Protein AF-A0A7W1QUF4-F1 (afdb_monomer_lite)

Foldseek 3Di:
DVVQLVLLLVLCVVPPVPDDDSVCSVPPQLQSQLVCQLVVPLQVCVVVVVQVRSQVSQVVSCVVRLARARSQEAAEGSEAEACARLHHHDNQEAEYAQEYHYYLEYQEAPDPDPDQGGDYEYHNHYDDHNHYDTTHYYD

Radius of gyration: 14.1 Å; chains: 1; bounding box: 38×26×37 Å

Sequence (139 aa):
MFNRLSEDIAVVFDRDPAARSRWEVLTCYPGLHALVWHRAVAHPLWRSGFRWLARWLAHWGRLFTGIEIHPGATIGRRVFIDHGMGVVIGETAEIGDDCTLYHGVTLGGTSWNSGKRHPTLARSVVIGAGAKILGPILV

Secondary structure (DSSP, 8-state):
-HHHHHHHHHHHHHH-TT---HHHHHHH-HHHHHHHHIIIIIHHHHHTT-HHHHHHHHHHHHHHHS-EE-TT-EE-SS-EEES-TT-EE-TT-EE-TT-EEETT-EEE---SSSSS-S-EEPTT-EE-TT-EEESS-B-

pLDDT: mean 96.13, std 5.51, range [58.28, 98.88]

Structure (mmCIF, N/CA/C/O backbone):
data_AF-A0A7W1QUF4-F1
#
_entry.id   AF-A0A7W1QUF4-F1
#
loop_
_atom_site.group_PDB
_atom_site.id
_atom_site.type_symbol
_atom_site.label_atom_id
_atom_site.label_alt_id
_atom_site.label_comp_id
_atom_site.label_asym_id
_atom_site.label_entity_id
_atom_site.label_seq_id
_atom_site.pdbx_PDB_ins_code
_atom_site.Cartn_x
_atom_site.Cartn_y
_atom_site.Cartn_z
_atom_site.occupancy
_atom_site.B_iso_or_equiv
_atom_site.auth_seq_id
_atom_site.auth_comp_id
_atom_site.auth_asym_id
_atom_site.auth_atom_id
_atom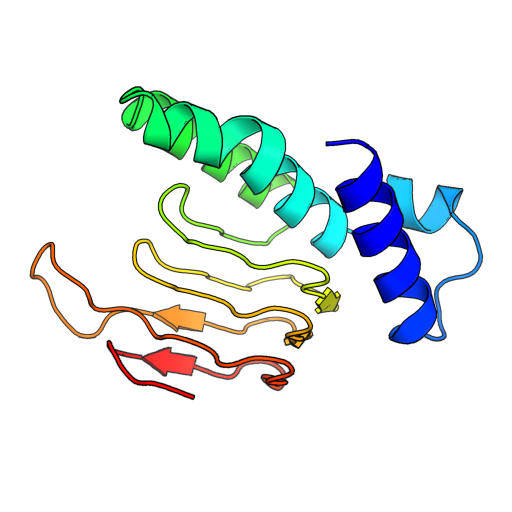_site.pdbx_PDB_model_num
ATOM 1 N N . MET A 1 1 ? 8.646 -11.291 9.242 1.00 58.28 1 MET A N 1
ATOM 2 C CA . MET A 1 1 ? 8.930 -10.061 8.466 1.00 58.28 1 MET A CA 1
ATOM 3 C C . MET A 1 1 ? 9.782 -10.359 7.230 1.00 58.28 1 MET A C 1
ATOM 5 O O . MET A 1 1 ? 9.330 -10.048 6.138 1.00 58.28 1 MET A O 1
ATOM 9 N N . PHE A 1 2 ? 10.925 -11.048 7.365 1.00 62.53 2 PHE A N 1
ATOM 10 C CA . PHE A 1 2 ? 11.821 -11.394 6.243 1.00 62.53 2 PHE A CA 1
ATOM 11 C C . PHE A 1 2 ? 11.175 -12.195 5.096 1.00 62.53 2 PHE A C 1
ATOM 13 O O . PHE A 1 2 ? 11.414 -11.879 3.930 1.00 62.53 2 PHE A O 1
ATOM 20 N N . ASN A 1 3 ? 10.288 -13.152 5.401 1.00 76.38 3 ASN A N 1
ATOM 21 C CA . ASN A 1 3 ? 9.571 -13.903 4.357 1.00 76.38 3 ASN A CA 1
ATOM 22 C C . ASN A 1 3 ? 8.667 -12.999 3.502 1.00 76.38 3 ASN A C 1
ATOM 24 O O . ASN A 1 3 ? 8.588 -13.186 2.297 1.00 76.38 3 ASN A O 1
ATOM 28 N N . ARG A 1 4 ? 8.045 -11.971 4.100 1.00 83.44 4 ARG A N 1
ATOM 29 C CA . ARG A 1 4 ? 7.169 -11.044 3.365 1.00 83.44 4 ARG A CA 1
ATOM 30 C C . ARG A 1 4 ? 7.950 -10.102 2.456 1.00 83.44 4 ARG A C 1
ATOM 32 O O . ARG A 1 4 ? 7.547 -9.921 1.322 1.00 83.44 4 ARG A O 1
ATOM 39 N N . LEU A 1 5 ? 9.081 -9.559 2.914 1.00 89.00 5 LEU A N 1
ATOM 40 C CA . LEU A 1 5 ? 9.916 -8.704 2.061 1.00 89.00 5 LEU A CA 1
ATOM 41 C C . LEU A 1 5 ? 10.428 -9.470 0.833 1.00 89.00 5 LEU A C 1
ATOM 43 O O . LEU A 1 5 ? 10.471 -8.931 -0.266 1.00 89.00 5 LEU A O 1
ATOM 47 N N . SER A 1 6 ? 10.793 -10.740 1.015 1.00 90.75 6 SER A N 1
ATOM 48 C CA . SER A 1 6 ? 11.227 -11.590 -0.097 1.00 90.75 6 SER A CA 1
ATOM 49 C C . SER A 1 6 ? 10.105 -11.827 -1.111 1.00 90.75 6 SER A C 1
ATOM 51 O O . SER A 1 6 ? 10.368 -11.765 -2.308 1.00 90.75 6 SER A O 1
ATOM 53 N N . GLU A 1 7 ? 8.872 -12.039 -0.639 1.00 93.31 7 GLU A N 1
ATOM 54 C CA . GLU A 1 7 ? 7.676 -12.135 -1.487 1.00 93.31 7 GLU A CA 1
ATOM 55 C C . GLU A 1 7 ? 7.372 -10.825 -2.216 1.00 93.31 7 GLU A C 1
ATOM 57 O O . GLU A 1 7 ? 7.096 -10.855 -3.411 1.00 93.31 7 GLU A O 1
ATOM 62 N N . ASP A 1 8 ? 7.450 -9.683 -1.528 1.00 92.69 8 ASP A N 1
ATOM 63 C CA . ASP A 1 8 ? 7.184 -8.379 -2.140 1.00 92.69 8 ASP A CA 1
ATOM 64 C C . ASP A 1 8 ? 8.214 -8.069 -3.240 1.00 92.69 8 ASP A C 1
ATOM 66 O O . ASP A 1 8 ? 7.838 -7.599 -4.306 1.00 92.69 8 ASP A O 1
ATOM 70 N N . ILE A 1 9 ? 9.497 -8.395 -3.027 1.00 93.81 9 ILE A N 1
ATOM 71 C CA . ILE A 1 9 ? 10.540 -8.263 -4.059 1.00 93.81 9 ILE A CA 1
ATOM 72 C C . ILE A 1 9 ? 10.280 -9.218 -5.228 1.00 93.81 9 ILE A C 1
ATOM 74 O O . ILE A 1 9 ? 10.427 -8.815 -6.376 1.00 93.81 9 ILE A O 1
ATOM 78 N N . ALA A 1 10 ? 9.914 -10.475 -4.957 1.00 94.19 10 ALA A N 1
ATOM 79 C CA . ALA A 1 10 ? 9.642 -11.458 -6.007 1.00 94.19 10 ALA A CA 1
ATOM 80 C C . ALA A 1 10 ? 8.491 -11.009 -6.920 1.00 94.19 10 ALA A C 1
ATOM 82 O O . ALA A 1 10 ? 8.603 -11.098 -8.136 1.00 94.19 10 ALA A O 1
ATOM 83 N N . VAL A 1 11 ? 7.438 -10.430 -6.341 1.00 95.25 11 VAL A N 1
ATOM 84 C CA . VAL A 1 11 ? 6.292 -9.904 -7.096 1.00 95.25 11 VAL A CA 1
ATOM 85 C C . VAL A 1 11 ? 6.677 -8.794 -8.061 1.00 95.25 11 VAL A C 1
ATOM 87 O O . VAL A 1 11 ? 6.069 -8.694 -9.122 1.00 95.25 11 VAL A O 1
ATOM 90 N N . VAL A 1 12 ? 7.674 -7.975 -7.719 1.00 94.38 12 VAL A N 1
ATOM 91 C CA . VAL A 1 12 ? 8.175 -6.956 -8.647 1.00 94.38 12 VAL A CA 1
ATOM 92 C C . VAL A 1 12 ? 8.728 -7.621 -9.906 1.00 94.38 12 VAL A C 1
ATOM 94 O O . VAL A 1 12 ? 8.349 -7.227 -10.997 1.00 94.38 12 VAL A O 1
ATOM 97 N N . PHE A 1 13 ? 9.532 -8.680 -9.781 1.00 93.81 13 PHE A N 1
ATOM 98 C CA . PHE A 1 13 ? 10.028 -9.421 -10.949 1.00 93.81 13 PHE A CA 1
ATOM 99 C C . PHE A 1 13 ? 8.923 -10.150 -11.717 1.00 93.81 13 PHE A C 1
ATOM 101 O O . PHE A 1 13 ? 9.011 -10.268 -12.935 1.00 93.81 13 PHE A O 1
ATOM 108 N N . ASP A 1 14 ? 7.886 -10.626 -11.023 1.00 93.12 14 ASP A N 1
ATOM 109 C CA . ASP A 1 14 ? 6.748 -11.291 -11.666 1.00 93.12 14 ASP A CA 1
ATOM 110 C C . ASP A 1 14 ? 5.915 -10.321 -12.527 1.00 93.12 14 ASP A C 1
ATOM 112 O O . ASP A 1 14 ? 5.248 -10.753 -13.469 1.00 93.12 14 ASP A O 1
ATOM 116 N N . ARG A 1 15 ? 5.874 -9.028 -12.167 1.00 92.56 15 ARG A N 1
ATOM 117 C CA . ARG A 1 15 ? 4.896 -8.061 -12.704 1.00 92.56 15 ARG A CA 1
ATOM 118 C C . ARG A 1 15 ? 5.501 -6.878 -13.440 1.00 92.56 15 ARG A C 1
ATOM 120 O O . ARG A 1 15 ? 4.789 -6.257 -14.224 1.00 92.56 15 ARG A O 1
ATOM 127 N N . ASP A 1 16 ? 6.770 -6.574 -13.203 1.00 93.56 16 ASP A N 1
ATOM 128 C CA . ASP A 1 16 ? 7.484 -5.496 -13.868 1.00 93.56 16 ASP A CA 1
ATOM 129 C C . ASP A 1 16 ? 8.645 -6.054 -14.707 1.00 93.56 16 ASP A C 1
ATOM 131 O O . ASP A 1 16 ? 9.691 -6.422 -14.161 1.00 93.56 16 ASP A O 1
ATOM 135 N N . PRO A 1 17 ? 8.505 -6.088 -16.046 1.00 91.50 17 PRO A N 1
ATOM 136 C CA . PRO A 1 17 ? 9.569 -6.547 -16.933 1.00 91.50 17 PRO A CA 1
ATOM 137 C C . PRO A 1 17 ? 10.803 -5.627 -16.930 1.00 91.50 17 PRO A C 1
ATOM 139 O O . PRO A 1 17 ? 11.847 -6.023 -17.448 1.00 91.50 17 PRO A O 1
ATOM 142 N N . ALA A 1 18 ? 10.714 -4.412 -16.372 1.00 92.06 18 ALA A N 1
ATOM 143 C CA . ALA A 1 18 ? 11.842 -3.491 -16.260 1.00 92.06 18 ALA A CA 1
ATOM 144 C C . ALA A 1 18 ? 12.763 -3.794 -15.063 1.00 92.06 18 ALA A C 1
ATOM 146 O O . ALA A 1 18 ? 13.871 -3.258 -15.002 1.00 92.06 18 ALA A O 1
ATOM 147 N N . ALA A 1 19 ? 12.350 -4.657 -14.129 1.00 92.81 19 ALA A N 1
ATOM 148 C CA . ALA A 1 19 ? 13.144 -5.002 -12.955 1.00 92.81 19 ALA A CA 1
ATOM 149 C C . ALA A 1 19 ? 14.348 -5.885 -13.327 1.00 92.81 19 ALA A C 1
ATOM 151 O O . ALA A 1 19 ? 14.187 -7.037 -13.731 1.00 92.81 19 ALA A O 1
ATOM 152 N N . ARG A 1 20 ? 15.582 -5.385 -13.147 1.00 92.75 20 ARG A N 1
ATOM 153 C CA . ARG A 1 20 ? 16.797 -6.122 -13.566 1.00 92.75 20 ARG A CA 1
ATOM 154 C C . ARG A 1 20 ? 17.517 -6.819 -12.424 1.00 92.75 20 ARG A C 1
ATOM 156 O O . ARG A 1 20 ? 18.179 -7.832 -12.636 1.00 92.75 20 ARG A O 1
ATOM 163 N N . SER A 1 21 ? 17.449 -6.276 -11.208 1.00 95.31 21 SER A N 1
ATOM 164 C CA . SER A 1 21 ? 18.182 -6.830 -10.063 1.00 95.31 21 SER A CA 1
ATOM 165 C C . SER A 1 21 ? 17.503 -6.554 -8.728 1.00 95.31 21 SER A C 1
ATOM 167 O O . SER A 1 21 ? 16.783 -5.573 -8.560 1.00 95.31 21 SER A O 1
ATOM 169 N N . ARG A 1 22 ? 17.739 -7.422 -7.734 1.00 94.38 22 ARG A N 1
ATOM 170 C CA . ARG A 1 22 ? 17.157 -7.253 -6.389 1.00 94.38 22 ARG A CA 1
ATOM 171 C C . ARG A 1 22 ? 17.632 -5.963 -5.726 1.00 94.38 22 ARG A C 1
ATOM 173 O O . ARG A 1 22 ? 16.884 -5.385 -4.948 1.00 94.38 22 ARG A O 1
ATOM 180 N N . TRP A 1 23 ? 18.862 -5.538 -6.022 1.00 94.75 23 TRP A N 1
ATOM 181 C CA . TRP A 1 23 ? 19.417 -4.280 -5.528 1.00 94.75 23 TRP A CA 1
ATOM 182 C C . TRP A 1 23 ? 18.628 -3.090 -6.067 1.00 94.75 23 TRP A C 1
ATOM 184 O O . TRP A 1 23 ? 18.136 -2.297 -5.277 1.00 94.75 23 TRP A O 1
ATOM 194 N N . GLU A 1 24 ? 18.410 -3.042 -7.383 1.00 94.38 24 GLU A N 1
ATOM 195 C CA . GLU A 1 24 ? 17.568 -2.025 -8.018 1.00 94.38 24 GLU A CA 1
ATOM 196 C C . GLU A 1 24 ? 16.157 -2.009 -7.422 1.00 94.38 24 GLU A C 1
ATOM 198 O O . GLU A 1 24 ? 15.667 -0.951 -7.038 1.00 94.38 24 GLU A O 1
ATOM 203 N N . VAL A 1 25 ? 15.535 -3.179 -7.245 1.00 94.56 25 VAL A N 1
ATOM 204 C CA . VAL A 1 25 ? 14.218 -3.279 -6.601 1.00 94.56 25 VAL A CA 1
ATOM 205 C C . VAL A 1 25 ? 14.238 -2.714 -5.177 1.00 94.56 25 VAL A C 1
ATOM 207 O O . VAL A 1 25 ? 13.375 -1.930 -4.790 1.00 94.56 25 VAL A O 1
ATOM 210 N N . LEU A 1 26 ? 15.257 -3.053 -4.391 1.00 94.50 26 LEU A N 1
ATOM 211 C CA . LEU A 1 26 ? 15.396 -2.580 -3.016 1.00 94.50 26 LEU A CA 1
ATOM 212 C C . LEU A 1 26 ? 15.690 -1.085 -2.902 1.00 94.50 26 LEU A C 1
ATOM 214 O O . LEU A 1 26 ? 15.312 -0.495 -1.894 1.00 94.50 26 LEU A O 1
ATOM 218 N N . THR A 1 27 ? 16.351 -0.465 -3.878 1.00 94.50 27 THR A N 1
ATOM 219 C CA . THR A 1 27 ? 16.778 0.940 -3.780 1.00 94.50 27 THR A CA 1
ATOM 220 C C . THR A 1 27 ? 15.932 1.903 -4.598 1.00 94.50 27 THR A C 1
ATOM 222 O O . THR A 1 27 ? 15.931 3.094 -4.299 1.00 94.50 27 THR A O 1
ATOM 225 N N . CYS A 1 28 ? 15.213 1.421 -5.613 1.00 95.44 28 CYS A N 1
ATOM 226 C CA . CYS A 1 28 ? 14.600 2.270 -6.638 1.00 95.44 28 CYS A CA 1
ATOM 227 C C . CYS A 1 28 ? 13.104 2.014 -6.867 1.00 95.44 28 CYS A C 1
ATOM 229 O O . CYS A 1 28 ? 12.560 2.581 -7.809 1.00 95.44 28 CYS A O 1
ATOM 231 N N . TYR A 1 29 ? 12.428 1.209 -6.035 1.00 96.88 29 TYR A N 1
ATOM 232 C CA . TYR A 1 29 ? 10.985 0.953 -6.168 1.00 96.88 29 TYR A CA 1
ATOM 233 C C . TYR A 1 29 ? 10.179 1.598 -5.030 1.00 96.88 29 TYR A C 1
ATOM 235 O O . TYR A 1 29 ? 9.980 0.975 -3.981 1.00 96.88 29 TYR A O 1
ATOM 243 N N . PRO A 1 30 ? 9.624 2.809 -5.246 1.00 97.19 30 PRO A N 1
ATOM 244 C CA . PRO A 1 30 ? 8.822 3.511 -4.245 1.00 97.19 30 PRO A CA 1
ATOM 245 C C . PRO A 1 30 ? 7.605 2.711 -3.772 1.00 97.19 30 PRO A C 1
ATOM 247 O O . PRO A 1 30 ? 7.248 2.781 -2.599 1.00 97.19 30 PRO A O 1
ATOM 250 N N . GLY A 1 31 ? 6.997 1.915 -4.662 1.00 97.75 31 GLY A N 1
ATOM 251 C CA . GLY A 1 31 ? 5.887 1.018 -4.331 1.00 97.75 31 GLY A CA 1
ATOM 252 C C . GLY A 1 31 ? 6.249 0.010 -3.243 1.00 97.75 31 GLY A C 1
ATOM 253 O O . GLY A 1 31 ? 5.539 -0.113 -2.242 1.00 97.75 31 GLY A O 1
ATOM 254 N N . LEU A 1 32 ? 7.401 -0.653 -3.394 1.00 97.69 32 LEU A N 1
ATOM 255 C CA . LEU A 1 32 ? 7.943 -1.555 -2.379 1.00 97.69 32 LEU A CA 1
ATOM 256 C C . LEU A 1 32 ? 8.247 -0.794 -1.084 1.00 97.69 32 LEU A C 1
ATOM 258 O O . LEU A 1 32 ? 7.847 -1.231 -0.005 1.00 97.69 32 LEU A O 1
ATOM 262 N N . HIS A 1 33 ? 8.923 0.356 -1.179 1.00 98.06 33 HIS A N 1
ATOM 263 C CA . HIS A 1 33 ? 9.294 1.163 -0.011 1.00 98.06 33 HIS A CA 1
ATOM 264 C C . HIS A 1 33 ? 8.078 1.599 0.805 1.00 98.06 33 HIS A C 1
ATOM 266 O O . HIS A 1 33 ? 8.094 1.473 2.029 1.00 98.06 33 HIS A O 1
ATOM 272 N N . ALA A 1 34 ? 7.005 2.045 0.147 1.00 98.38 34 ALA A N 1
ATOM 273 C CA . ALA A 1 34 ? 5.771 2.468 0.802 1.00 98.38 34 ALA A CA 1
ATOM 274 C C . ALA A 1 34 ? 5.099 1.310 1.552 1.00 98.38 34 ALA A C 1
ATOM 276 O O . ALA A 1 34 ? 4.710 1.460 2.713 1.00 98.38 34 ALA A O 1
ATOM 277 N N . LEU A 1 35 ? 5.014 0.132 0.922 1.00 98.25 35 LEU A N 1
ATOM 278 C CA . LEU A 1 35 ? 4.448 -1.071 1.539 1.00 98.25 35 LEU A CA 1
ATOM 279 C C . LEU A 1 35 ? 5.272 -1.538 2.742 1.00 98.25 35 LEU A C 1
ATOM 281 O O . LEU A 1 35 ? 4.709 -1.865 3.790 1.00 98.25 35 LEU A O 1
ATOM 285 N N . VAL A 1 36 ? 6.601 -1.549 2.611 1.00 97.69 36 VAL A N 1
ATOM 286 C CA . VAL A 1 36 ? 7.515 -1.927 3.697 1.00 97.69 36 VAL A CA 1
ATOM 287 C C . VAL A 1 36 ? 7.406 -0.938 4.853 1.00 97.69 36 VAL A C 1
ATOM 289 O O . VAL A 1 36 ? 7.236 -1.366 5.995 1.00 97.69 36 VAL A O 1
ATOM 292 N N . TRP A 1 37 ? 7.428 0.367 4.573 1.00 98.31 37 TRP A N 1
ATOM 293 C CA . TRP A 1 37 ? 7.293 1.414 5.585 1.00 98.31 37 TRP A CA 1
ATOM 294 C C . TRP A 1 37 ? 5.960 1.321 6.334 1.00 98.31 37 TRP A C 1
ATOM 296 O O . TRP A 1 37 ? 5.931 1.336 7.567 1.00 98.31 37 TRP A O 1
ATOM 306 N N . HIS A 1 38 ? 4.852 1.141 5.607 1.00 98.50 38 HIS A N 1
ATOM 307 C CA . HIS A 1 38 ? 3.536 0.925 6.210 1.00 98.50 38 HIS A CA 1
ATOM 308 C C . HIS A 1 38 ? 3.547 -0.279 7.151 1.00 98.50 38 HIS A C 1
ATOM 310 O O . HIS A 1 38 ? 3.180 -0.163 8.318 1.00 98.50 38 HIS A O 1
ATOM 316 N N . ARG A 1 39 ? 4.012 -1.434 6.667 1.00 97.31 39 ARG A N 1
ATOM 317 C CA . ARG A 1 39 ? 3.954 -2.700 7.411 1.00 97.31 39 ARG A CA 1
ATOM 318 C C . ARG A 1 39 ? 4.919 -2.761 8.594 1.00 97.31 39 ARG A C 1
ATOM 320 O O . ARG A 1 39 ? 4.590 -3.410 9.584 1.00 97.31 39 ARG A O 1
ATOM 327 N N . ALA A 1 40 ? 6.098 -2.153 8.485 1.00 97.19 40 ALA A N 1
ATOM 328 C CA . ALA A 1 40 ? 7.138 -2.229 9.509 1.00 97.19 40 ALA A CA 1
ATOM 329 C C . ALA A 1 40 ? 7.046 -1.100 10.543 1.00 97.19 40 ALA A C 1
ATOM 331 O O . ALA A 1 40 ? 7.470 -1.292 11.680 1.00 97.19 40 ALA A O 1
ATOM 332 N N . VAL A 1 41 ? 6.493 0.058 10.164 1.00 98.00 41 VAL A N 1
ATOM 333 C CA . VAL A 1 41 ? 6.530 1.272 10.989 1.00 98.00 41 VAL A CA 1
ATOM 334 C C . VAL A 1 41 ? 5.124 1.772 11.305 1.00 9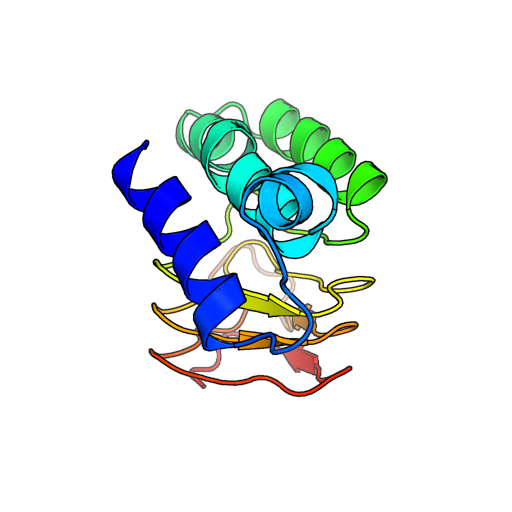8.00 41 VAL A C 1
ATOM 336 O O . VAL A 1 41 ? 4.689 1.714 12.456 1.00 98.00 41 VAL A O 1
ATOM 339 N N . ALA A 1 42 ? 4.391 2.251 10.297 1.00 98.44 42 ALA A N 1
ATOM 340 C CA . ALA A 1 42 ? 3.157 2.999 10.534 1.00 98.44 42 ALA A CA 1
ATOM 341 C C . ALA A 1 42 ? 2.020 2.117 11.082 1.00 98.44 42 ALA A C 1
ATOM 343 O O . ALA A 1 42 ? 1.393 2.460 12.086 1.00 98.44 42 ALA A O 1
ATOM 344 N N . HIS A 1 43 ? 1.770 0.965 10.459 1.00 98.50 43 HIS A N 1
ATOM 345 C CA . HIS A 1 43 ? 0.680 0.066 10.831 1.00 98.50 43 HIS A CA 1
ATOM 346 C C . HIS A 1 43 ? 0.863 -0.563 12.223 1.00 98.50 43 HIS A C 1
ATOM 348 O O . HIS A 1 43 ? -0.084 -0.509 13.011 1.00 98.50 43 HIS A O 1
ATOM 354 N N . PRO A 1 44 ? 2.042 -1.097 12.610 1.00 98.19 44 PRO A N 1
ATOM 355 C CA . PRO A 1 44 ? 2.243 -1.603 13.968 1.00 98.19 44 PRO A CA 1
ATOM 356 C C . PRO A 1 44 ? 2.035 -0.527 15.038 1.00 98.19 44 PRO A C 1
ATOM 358 O O . PRO A 1 44 ? 1.328 -0.771 16.011 1.00 98.19 44 PRO A O 1
ATOM 361 N N . LEU A 1 45 ? 2.567 0.686 14.838 1.00 98.38 45 LEU A N 1
ATOM 362 C CA . LEU A 1 45 ? 2.364 1.798 15.775 1.00 98.38 45 LEU A CA 1
ATOM 363 C C . LEU A 1 45 ? 0.888 2.180 15.906 1.00 98.38 45 LEU A C 1
ATOM 365 O O . LEU A 1 45 ? 0.409 2.438 17.012 1.00 98.38 45 LEU A O 1
ATOM 369 N N . TRP A 1 46 ? 0.157 2.169 14.790 1.00 98.56 46 TRP A N 1
ATOM 370 C CA . TRP A 1 46 ? -1.282 2.408 14.783 1.00 98.56 46 TRP A CA 1
ATOM 371 C C . TRP A 1 46 ? -2.033 1.359 15.606 1.00 98.56 46 TRP A C 1
ATOM 373 O O . TRP A 1 46 ? -2.860 1.707 16.451 1.00 98.56 46 TRP A O 1
ATOM 383 N N . ARG A 1 47 ? -1.710 0.076 15.398 1.00 98.12 47 ARG A N 1
ATOM 384 C CA . ARG A 1 47 ? -2.298 -1.059 16.128 1.00 98.12 47 ARG A CA 1
ATOM 385 C C . ARG A 1 47 ? -1.958 -1.037 17.621 1.00 98.12 47 ARG A C 1
ATOM 387 O O . ARG A 1 47 ? -2.793 -1.450 18.418 1.00 98.12 47 ARG A O 1
ATOM 394 N N . SER A 1 48 ? -0.796 -0.503 17.992 1.00 98.06 48 SER A N 1
ATOM 395 C CA . SER A 1 48 ? -0.360 -0.329 19.385 1.00 98.06 48 SER A CA 1
ATOM 396 C C . SER A 1 48 ? -0.929 0.922 20.071 1.00 98.06 48 SER A C 1
ATOM 398 O O . SER A 1 48 ? -0.567 1.212 21.206 1.00 98.06 48 SER A O 1
ATOM 400 N N . GLY A 1 49 ? -1.806 1.687 19.408 1.00 97.94 49 GLY A N 1
ATOM 401 C CA . GLY A 1 49 ? -2.482 2.848 19.998 1.00 97.94 49 GLY A CA 1
ATOM 402 C C . GLY A 1 49 ? -1.744 4.183 19.850 1.00 97.94 49 GLY A C 1
ATOM 403 O O . GLY A 1 49 ? -2.332 5.229 20.128 1.00 97.94 49 GLY A O 1
ATOM 404 N N . PHE A 1 50 ? -0.518 4.200 19.317 1.00 98.19 50 PHE A N 1
ATOM 405 C CA . PHE A 1 50 ? 0.257 5.421 19.048 1.00 98.19 50 PHE A CA 1
ATOM 406 C C . PHE A 1 50 ? -0.216 6.120 17.759 1.00 98.19 50 PHE A C 1
ATOM 408 O O . PHE A 1 50 ? 0.549 6.334 16.817 1.00 98.19 50 PHE A O 1
ATOM 415 N N . ARG A 1 51 ? -1.508 6.472 17.698 1.00 97.88 51 ARG A N 1
ATOM 416 C CA . ARG A 1 51 ? -2.200 6.901 16.466 1.00 97.88 51 ARG A CA 1
ATOM 417 C C . ARG A 1 51 ? -1.598 8.146 15.821 1.00 97.88 51 ARG A C 1
ATOM 419 O O . ARG A 1 51 ? -1.442 8.186 14.602 1.00 97.88 51 ARG A O 1
ATOM 426 N N . TRP A 1 52 ? -1.262 9.151 16.628 1.00 98.44 52 TRP A N 1
ATOM 427 C CA . TRP A 1 52 ? -0.655 10.382 16.124 1.00 98.44 52 TRP A CA 1
ATOM 428 C C . TRP A 1 52 ? 0.721 10.109 15.510 1.00 98.44 52 TRP A C 1
ATOM 430 O O . TRP A 1 52 ? 0.960 10.481 14.364 1.00 98.44 52 TRP A O 1
ATOM 440 N N . LEU A 1 53 ? 1.583 9.378 16.227 1.00 98.50 53 LEU A N 1
ATOM 441 C CA . LEU A 1 53 ? 2.930 9.042 15.760 1.00 98.50 53 LEU A CA 1
ATOM 442 C C . LEU A 1 53 ? 2.882 8.197 14.482 1.00 98.50 53 LEU A C 1
ATOM 444 O O . LEU A 1 53 ? 3.614 8.466 13.535 1.00 98.50 53 LEU A O 1
ATOM 448 N N . ALA A 1 54 ? 1.975 7.221 14.425 1.00 98.56 54 ALA A N 1
ATOM 449 C CA . ALA A 1 54 ? 1.748 6.410 13.237 1.00 98.56 54 ALA A CA 1
ATOM 450 C C . ALA A 1 54 ? 1.350 7.259 12.018 1.00 98.56 54 ALA A C 1
ATOM 452 O O . ALA A 1 54 ? 1.894 7.063 10.933 1.00 98.56 54 ALA A O 1
ATOM 453 N N . ARG A 1 55 ? 0.438 8.229 12.190 1.00 98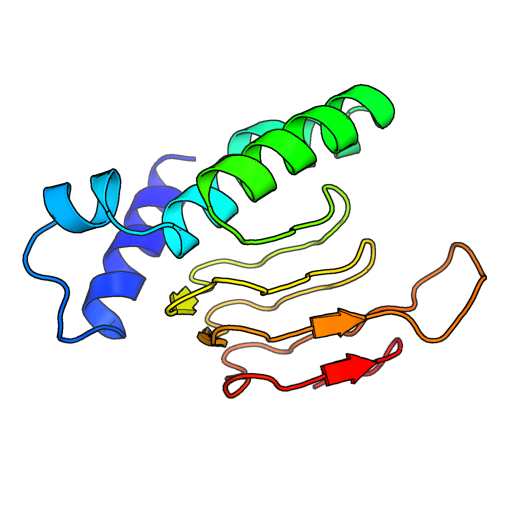.31 55 ARG A N 1
ATOM 454 C CA . ARG A 1 55 ? 0.050 9.164 11.119 1.00 98.31 55 ARG A CA 1
ATOM 455 C C . ARG A 1 55 ? 1.200 10.060 10.689 1.00 98.31 55 ARG A C 1
ATOM 457 O O . ARG A 1 55 ? 1.434 10.212 9.494 1.00 98.31 55 ARG A O 1
ATOM 464 N N . TRP A 1 56 ? 1.927 10.623 11.647 1.00 98.56 56 TRP A N 1
ATOM 465 C CA . TRP A 1 56 ? 3.081 11.469 11.362 1.00 98.56 56 TRP A CA 1
ATOM 466 C C . TRP A 1 56 ? 4.163 10.707 10.578 1.00 98.56 56 TRP A C 1
ATOM 468 O O . TRP A 1 56 ? 4.647 11.198 9.561 1.00 98.56 56 TRP A O 1
ATOM 478 N N . LEU A 1 57 ? 4.469 9.463 10.962 1.00 98.56 57 LEU A N 1
ATOM 479 C CA . LEU A 1 57 ? 5.412 8.611 10.229 1.00 98.56 57 LEU A CA 1
ATOM 480 C C . LEU A 1 57 ? 4.878 8.162 8.863 1.00 98.56 57 LEU A C 1
ATOM 482 O O . LEU A 1 57 ? 5.657 8.056 7.919 1.00 98.56 57 LEU A O 1
ATOM 486 N N . ALA A 1 58 ? 3.572 7.935 8.703 1.00 98.44 58 ALA A N 1
ATOM 487 C CA . ALA A 1 58 ? 2.999 7.665 7.382 1.00 98.44 58 ALA A CA 1
ATOM 488 C C . ALA A 1 58 ? 3.181 8.845 6.413 1.00 98.44 58 ALA A C 1
ATOM 490 O O . ALA A 1 58 ? 3.439 8.622 5.230 1.00 98.44 58 ALA A O 1
ATOM 491 N N . HIS A 1 59 ? 3.141 10.092 6.900 1.00 98.25 59 HIS A N 1
ATOM 492 C CA . HIS A 1 59 ? 3.439 11.260 6.066 1.00 98.25 59 HIS A CA 1
ATOM 493 C C . HIS A 1 59 ? 4.893 11.304 5.585 1.00 98.25 59 HIS A C 1
ATOM 495 O O . HIS A 1 59 ? 5.128 11.741 4.461 1.00 98.25 59 HIS A O 1
ATOM 501 N N . TRP A 1 60 ? 5.851 10.798 6.366 1.00 98.44 60 TRP A N 1
ATOM 502 C CA . TRP A 1 60 ? 7.225 10.609 5.886 1.00 98.44 60 TRP A CA 1
ATOM 503 C C . TRP A 1 60 ? 7.303 9.549 4.786 1.00 98.44 60 TRP A C 1
ATOM 505 O O . TRP A 1 60 ? 7.936 9.786 3.762 1.00 98.44 60 TRP A O 1
ATOM 515 N N . GLY A 1 61 ? 6.588 8.430 4.940 1.00 97.94 61 GLY A N 1
ATOM 516 C CA . GLY A 1 61 ? 6.451 7.432 3.873 1.00 97.94 61 GLY A CA 1
ATOM 517 C C . GLY A 1 61 ? 5.924 8.055 2.576 1.00 97.94 61 GLY A C 1
ATOM 518 O O . GLY A 1 61 ? 6.530 7.890 1.517 1.00 97.94 61 GLY A O 1
ATOM 519 N N . ARG A 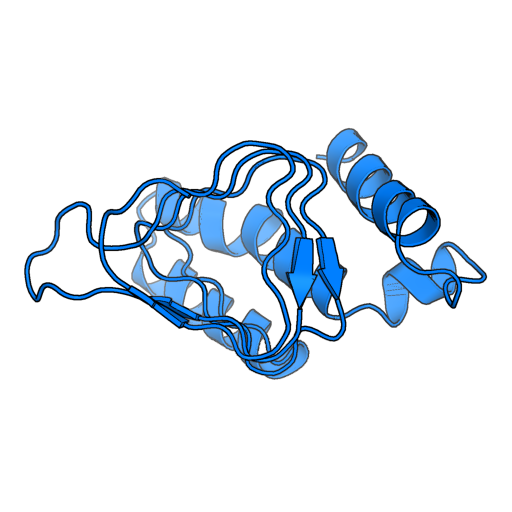1 62 ? 4.862 8.864 2.671 1.00 98.38 62 ARG A N 1
ATOM 520 C CA . ARG A 1 62 ? 4.311 9.636 1.545 1.00 98.38 62 ARG A CA 1
ATOM 521 C C . ARG A 1 62 ? 5.318 10.616 0.950 1.00 98.38 62 ARG A C 1
ATOM 523 O O . ARG A 1 62 ? 5.397 10.712 -0.268 1.00 98.38 62 ARG A O 1
ATOM 530 N N . LEU A 1 63 ? 6.074 11.338 1.777 1.00 98.25 63 LEU A N 1
ATOM 531 C CA . LEU A 1 63 ? 7.057 12.318 1.310 1.00 98.25 63 LEU A CA 1
ATOM 532 C C . LEU A 1 63 ? 8.140 11.666 0.442 1.00 98.25 63 LEU A C 1
ATOM 534 O O . LEU A 1 63 ? 8.475 12.204 -0.608 1.00 98.25 63 LEU A O 1
ATOM 538 N N . PHE A 1 64 ? 8.663 10.512 0.862 1.00 97.81 64 PHE A N 1
ATOM 539 C CA . PHE A 1 64 ? 9.754 9.842 0.150 1.00 97.81 64 PHE A CA 1
ATOM 540 C C . PHE A 1 64 ? 9.295 8.994 -1.040 1.00 97.81 64 PHE A C 1
ATOM 542 O O . PHE A 1 64 ? 10.088 8.749 -1.943 1.00 97.81 64 PHE A O 1
ATOM 549 N N . THR A 1 65 ? 8.039 8.536 -1.053 1.00 98.25 65 THR A N 1
ATOM 550 C CA . THR A 1 65 ? 7.557 7.583 -2.074 1.00 98.25 65 THR A CA 1
ATOM 551 C C . THR A 1 65 ? 6.491 8.143 -3.013 1.00 98.25 65 THR A C 1
ATOM 553 O O . THR A 1 65 ? 6.229 7.550 -4.056 1.00 98.25 65 THR A O 1
ATOM 556 N N . GLY A 1 66 ? 5.845 9.257 -2.657 1.00 98.38 66 GLY A N 1
ATOM 557 C CA . GLY A 1 66 ? 4.681 9.786 -3.373 1.00 98.38 66 GLY A CA 1
ATOM 558 C C . GLY A 1 66 ? 3.391 8.975 -3.180 1.00 98.38 66 GLY A C 1
ATOM 559 O O . GLY A 1 66 ? 2.381 9.308 -3.800 1.00 98.38 66 GLY A O 1
ATOM 560 N N . ILE A 1 67 ? 3.410 7.936 -2.334 1.00 98.81 67 ILE A N 1
ATOM 561 C CA . ILE A 1 67 ? 2.281 7.034 -2.068 1.00 98.81 67 ILE A CA 1
ATOM 562 C C . ILE A 1 67 ? 1.737 7.303 -0.667 1.00 98.81 67 ILE A C 1
ATOM 564 O O . ILE A 1 67 ? 2.453 7.209 0.332 1.00 98.81 67 ILE A O 1
ATOM 568 N N . GLU A 1 68 ? 0.448 7.604 -0.573 1.00 98.69 68 GLU A N 1
ATOM 569 C CA . GLU A 1 68 ? -0.230 7.815 0.698 1.00 98.69 68 GLU A CA 1
ATOM 570 C C . GLU A 1 68 ? -0.938 6.536 1.148 1.00 98.69 68 GLU A C 1
ATOM 572 O O . GLU A 1 68 ? -1.916 6.100 0.544 1.00 98.69 68 GLU A O 1
ATOM 577 N N . ILE A 1 69 ? -0.458 5.946 2.243 1.00 98.81 69 ILE A N 1
ATOM 578 C CA . ILE A 1 69 ? -1.093 4.794 2.886 1.00 98.81 69 ILE A CA 1
ATOM 579 C C . ILE A 1 69 ? -1.467 5.189 4.304 1.00 98.81 69 ILE A C 1
ATOM 581 O O . ILE A 1 69 ? -0.600 5.479 5.132 1.00 98.81 69 ILE A O 1
ATOM 585 N N . HIS A 1 70 ? -2.763 5.200 4.603 1.00 98.69 70 HIS A N 1
ATOM 586 C CA . HIS A 1 70 ? -3.196 5.442 5.967 1.00 98.69 70 HIS A CA 1
ATOM 587 C C . HIS A 1 70 ? -2.743 4.285 6.881 1.00 98.69 70 HIS A C 1
ATOM 589 O O . HIS A 1 70 ? -2.989 3.127 6.540 1.00 98.69 70 HIS A O 1
ATOM 595 N N . PRO A 1 71 ? -2.189 4.548 8.083 1.00 98.69 71 PRO A N 1
ATOM 596 C CA . PRO A 1 71 ? -1.700 3.495 8.981 1.00 98.69 71 PRO A CA 1
ATOM 597 C C . PRO A 1 71 ? -2.744 2.432 9.350 1.00 98.69 71 PRO A C 1
ATOM 599 O O . PRO A 1 71 ? -2.407 1.283 9.608 1.00 98.69 71 PRO A O 1
ATOM 602 N N . GLY A 1 72 ? -4.022 2.814 9.372 1.00 98.38 72 GLY A N 1
ATOM 603 C CA . GLY A 1 72 ? -5.154 1.916 9.628 1.00 98.38 72 GLY A CA 1
ATOM 604 C C . GLY A 1 72 ? -5.496 0.939 8.497 1.00 98.38 72 GLY A C 1
ATOM 605 O O . GLY A 1 72 ? -6.186 -0.044 8.765 1.00 98.38 72 GLY A O 1
ATOM 606 N N . ALA A 1 73 ? -5.005 1.166 7.273 1.00 98.69 73 ALA A N 1
ATOM 607 C CA . ALA A 1 73 ? -5.320 0.323 6.126 1.00 98.69 73 ALA A CA 1
ATOM 608 C C . ALA A 1 73 ? -4.776 -1.099 6.317 1.00 98.69 73 ALA A C 1
ATOM 610 O O . ALA A 1 73 ? -3.648 -1.300 6.788 1.00 98.69 73 ALA A O 1
ATOM 611 N N . THR A 1 74 ? -5.568 -2.089 5.911 1.00 98.62 74 THR A N 1
ATOM 612 C CA . THR A 1 74 ? -5.170 -3.499 5.946 1.00 98.62 74 THR A CA 1
ATOM 613 C C . THR A 1 74 ? -4.707 -3.917 4.561 1.00 98.62 74 THR A C 1
ATOM 615 O O . THR A 1 74 ? -5.446 -3.785 3.591 1.00 98.62 74 THR A O 1
ATOM 618 N N . ILE A 1 75 ? -3.474 -4.413 4.462 1.00 98.50 75 ILE A N 1
ATOM 619 C CA . ILE A 1 75 ? -2.854 -4.779 3.186 1.00 98.50 75 ILE A CA 1
ATOM 620 C C . ILE A 1 75 ? -2.376 -6.226 3.264 1.00 98.50 75 ILE A C 1
ATOM 622 O O . ILE A 1 75 ? -1.556 -6.567 4.124 1.00 98.50 75 ILE A O 1
ATOM 626 N N . GLY A 1 76 ? -2.887 -7.050 2.350 1.00 97.56 76 GLY A N 1
ATOM 627 C CA . GLY A 1 76 ? -2.519 -8.445 2.147 1.00 97.56 76 GLY A CA 1
ATOM 628 C C . GLY A 1 76 ? -1.088 -8.617 1.648 1.00 97.56 76 GLY A C 1
ATOM 629 O O . GLY A 1 76 ? -0.292 -7.678 1.615 1.00 97.56 76 GLY A O 1
ATOM 630 N N . ARG A 1 77 ? -0.728 -9.843 1.284 1.00 96.88 77 ARG A N 1
ATOM 631 C CA . ARG A 1 77 ? 0.599 -10.231 0.787 1.00 96.88 77 ARG A CA 1
ATOM 632 C C . ARG A 1 77 ? 0.716 -9.938 -0.700 1.00 96.88 77 ARG A C 1
ATOM 634 O O . ARG A 1 77 ? -0.286 -9.944 -1.405 1.00 96.88 77 ARG A O 1
ATOM 641 N N . ARG A 1 78 ? 1.946 -9.750 -1.188 1.00 96.88 78 ARG A N 1
ATOM 642 C CA . ARG A 1 78 ? 2.219 -9.678 -2.633 1.00 96.88 78 ARG A CA 1
ATOM 643 C C . ARG A 1 78 ? 1.421 -8.593 -3.372 1.00 96.88 78 ARG A C 1
ATOM 645 O O . ARG A 1 78 ? 1.157 -8.705 -4.564 1.00 96.88 78 ARG A O 1
ATOM 652 N N . VAL A 1 79 ? 1.024 -7.544 -2.652 1.00 98.31 79 VAL A N 1
ATOM 653 C CA . VAL A 1 79 ? 0.430 -6.351 -3.253 1.00 98.31 79 VAL A CA 1
ATOM 654 C C . VAL A 1 79 ? 1.527 -5.617 -4.005 1.00 98.31 79 VAL A C 1
ATOM 656 O O . VAL A 1 79 ? 2.596 -5.373 -3.450 1.00 98.31 79 VAL A O 1
ATOM 659 N N . PHE A 1 80 ? 1.254 -5.272 -5.255 1.00 98.38 80 PHE A N 1
ATOM 660 C CA . PHE A 1 80 ? 2.170 -4.543 -6.116 1.00 98.38 80 PHE A CA 1
ATOM 661 C C . PHE A 1 80 ? 1.631 -3.136 -6.358 1.00 98.38 80 PHE A C 1
ATOM 663 O O . PHE A 1 80 ? 0.469 -2.971 -6.724 1.00 98.38 80 PHE A O 1
ATOM 670 N N . ILE A 1 81 ? 2.460 -2.120 -6.128 1.00 98.25 81 ILE A N 1
ATOM 671 C CA . ILE A 1 81 ? 2.126 -0.734 -6.456 1.00 98.25 81 ILE A CA 1
ATOM 672 C C . ILE A 1 81 ? 3.081 -0.291 -7.555 1.00 98.25 81 ILE A C 1
ATOM 674 O O . ILE A 1 81 ? 4.256 -0.036 -7.285 1.00 98.25 81 ILE A O 1
ATOM 678 N N . ASP A 1 82 ? 2.565 -0.213 -8.775 1.00 97.00 82 ASP A N 1
ATOM 679 C CA . ASP A 1 82 ? 3.343 0.134 -9.954 1.00 97.00 82 ASP A CA 1
ATOM 680 C C . ASP A 1 82 ? 3.262 1.632 -10.248 1.00 97.00 82 ASP A C 1
ATOM 682 O O . ASP A 1 82 ? 2.183 2.236 -10.225 1.00 97.00 82 ASP A O 1
ATOM 686 N N . HIS A 1 83 ? 4.419 2.245 -10.500 1.00 94.81 83 HIS A N 1
ATOM 687 C CA . HIS A 1 83 ? 4.555 3.687 -10.705 1.00 94.81 83 HIS A CA 1
ATOM 688 C C . HIS A 1 83 ? 3.848 4.547 -9.637 1.00 94.81 83 HIS A C 1
ATOM 690 O O . HIS A 1 83 ? 3.374 5.628 -9.951 1.00 94.81 83 HIS A O 1
ATOM 696 N N . GLY A 1 84 ? 3.774 4.098 -8.378 1.00 94.56 84 GLY A N 1
ATOM 697 C CA . GLY A 1 84 ? 2.774 4.504 -7.371 1.00 94.56 84 GLY A CA 1
ATOM 698 C C . GLY A 1 84 ? 2.557 5.985 -7.011 1.00 94.56 84 GLY A C 1
ATOM 699 O O . GLY A 1 84 ? 1.756 6.266 -6.124 1.00 94.56 84 GLY A O 1
ATOM 700 N N . MET A 1 85 ? 3.208 6.944 -7.662 1.00 98.19 85 MET A N 1
ATOM 701 C CA . MET A 1 85 ? 2.956 8.372 -7.485 1.00 98.19 85 MET A CA 1
ATOM 702 C C . MET A 1 85 ? 1.452 8.690 -7.482 1.00 98.19 85 MET A C 1
ATOM 704 O O . MET A 1 85 ? 0.714 8.335 -8.404 1.00 98.19 85 MET A O 1
ATOM 708 N N . GLY A 1 86 ? 0.996 9.369 -6.429 1.00 97.88 86 GLY A N 1
ATOM 709 C CA . GLY A 1 86 ? -0.398 9.787 -6.285 1.00 97.88 86 GLY A CA 1
ATOM 710 C C . GLY A 1 86 ? -1.371 8.666 -5.914 1.00 97.88 86 GLY A C 1
ATOM 711 O O . GLY A 1 86 ? -2.578 8.899 -5.952 1.00 97.88 86 GLY A O 1
ATOM 712 N N . VAL A 1 87 ? -0.889 7.468 -5.561 1.00 98.88 87 VAL A N 1
ATOM 713 C CA . VAL A 1 87 ? -1.741 6.434 -4.961 1.00 98.88 87 VAL A CA 1
ATOM 714 C C . VAL A 1 87 ? -2.165 6.869 -3.559 1.00 98.88 87 VAL A C 1
ATOM 716 O O . VAL A 1 87 ? -1.330 7.276 -2.753 1.00 98.88 87 VAL A O 1
ATOM 719 N N . VAL A 1 88 ? -3.461 6.760 -3.263 1.00 98.88 88 VAL A N 1
ATOM 720 C CA . VAL A 1 88 ? -4.065 7.123 -1.976 1.00 98.88 88 VAL A CA 1
ATOM 721 C C . VAL A 1 88 ? -4.902 5.959 -1.452 1.00 98.88 88 VAL A C 1
ATOM 723 O O . VAL A 1 88 ? -5.904 5.576 -2.056 1.00 98.88 88 VAL A O 1
ATOM 726 N N . ILE A 1 89 ? -4.512 5.407 -0.305 1.00 98.88 89 ILE A N 1
ATOM 727 C CA . ILE A 1 89 ? -5.182 4.285 0.361 1.00 98.88 89 ILE A CA 1
ATOM 728 C C . ILE A 1 89 ? -5.724 4.763 1.708 1.00 98.88 89 ILE A C 1
ATOM 730 O O . ILE A 1 89 ? -4.966 5.064 2.635 1.00 98.88 89 ILE A O 1
ATOM 734 N N . GLY A 1 90 ? -7.051 4.839 1.815 1.00 98.38 90 GLY A N 1
ATOM 735 C CA . GLY A 1 90 ? -7.722 5.367 2.996 1.00 98.38 90 GLY A CA 1
ATOM 736 C C . GLY A 1 90 ? -7.744 4.434 4.212 1.00 98.38 90 GLY A C 1
ATOM 737 O O . GLY A 1 90 ? -7.415 3.253 4.148 1.00 98.38 90 GLY A O 1
ATOM 738 N N . GLU A 1 91 ? -8.155 4.988 5.356 1.00 98.44 91 GLU A N 1
ATOM 739 C CA . GLU A 1 91 ? -8.017 4.360 6.680 1.00 98.44 91 GLU A CA 1
ATOM 740 C C . GLU A 1 91 ? -8.625 2.971 6.809 1.00 98.44 91 GLU A C 1
ATOM 742 O O . GLU A 1 91 ? -8.022 2.104 7.428 1.00 98.44 91 GLU A O 1
ATOM 747 N N . THR A 1 92 ? -9.828 2.781 6.281 1.00 98.31 92 THR A N 1
ATOM 748 C CA . THR A 1 92 ? -10.574 1.525 6.421 1.00 98.31 92 THR A CA 1
ATOM 749 C C . THR A 1 92 ? -10.503 0.684 5.154 1.00 98.31 92 THR A C 1
ATOM 751 O O . THR A 1 92 ? -11.347 -0.186 4.956 1.00 98.31 92 THR A O 1
ATOM 754 N N . ALA A 1 93 ? -9.537 0.962 4.273 1.00 98.75 93 ALA A N 1
ATOM 755 C CA . ALA A 1 93 ? -9.332 0.175 3.071 1.00 98.75 93 ALA A CA 1
ATOM 756 C C . ALA A 1 93 ? -8.766 -1.199 3.444 1.00 98.75 93 ALA A C 1
ATOM 758 O O . ALA A 1 93 ? -7.907 -1.323 4.323 1.00 98.75 93 ALA A O 1
ATOM 759 N N . GLU A 1 94 ? -9.254 -2.224 2.758 1.00 98.88 94 GLU A N 1
ATOM 760 C CA . GLU A 1 94 ? -8.744 -3.588 2.855 1.00 98.88 94 GLU A CA 1
ATOM 761 C C . GLU A 1 94 ? -8.305 -4.019 1.463 1.00 98.88 94 GLU A C 1
ATOM 763 O O . GLU A 1 94 ? -9.088 -3.961 0.522 1.00 98.88 94 GLU A O 1
ATOM 768 N N . ILE A 1 95 ? -7.047 -4.412 1.315 1.00 98.81 95 ILE A N 1
ATOM 769 C CA . ILE A 1 95 ? -6.488 -4.853 0.039 1.00 98.81 95 ILE A CA 1
ATOM 770 C C . ILE A 1 95 ? -6.120 -6.320 0.182 1.00 98.81 95 ILE A C 1
ATOM 772 O O . ILE A 1 95 ? -5.282 -6.660 1.020 1.00 98.81 95 ILE A O 1
ATOM 776 N N . GLY A 1 96 ? -6.749 -7.177 -0.617 1.00 98.56 96 GLY A N 1
ATOM 777 C CA . GLY A 1 96 ? -6.480 -8.606 -0.651 1.00 98.56 96 GLY A CA 1
ATOM 778 C C . GLY A 1 96 ? -5.084 -8.948 -1.170 1.00 98.56 96 GLY A C 1
ATOM 779 O O . GLY A 1 96 ? -4.347 -8.107 -1.690 1.00 98.56 96 GLY A O 1
ATOM 780 N N . ASP A 1 97 ? -4.721 -10.219 -1.031 1.00 98.38 97 ASP A N 1
ATOM 781 C CA . ASP A 1 97 ? -3.450 -10.728 -1.536 1.00 98.38 97 ASP A CA 1
ATOM 782 C C . ASP A 1 97 ? -3.349 -10.562 -3.059 1.00 98.38 97 ASP A C 1
ATOM 784 O O . ASP A 1 97 ? -4.353 -10.585 -3.772 1.00 98.38 97 ASP A O 1
ATOM 788 N N . ASP A 1 98 ? -2.125 -10.430 -3.562 1.00 98.00 98 ASP A N 1
ATOM 789 C CA . ASP A 1 98 ? -1.816 -10.417 -4.992 1.00 98.00 98 ASP A CA 1
ATOM 790 C C . ASP A 1 98 ? -2.458 -9.255 -5.786 1.00 98.00 98 ASP A C 1
ATOM 792 O O . ASP A 1 98 ? -2.424 -9.279 -7.014 1.00 98.00 98 ASP A O 1
ATOM 796 N N . CYS A 1 99 ? -2.994 -8.211 -5.146 1.00 98.62 99 CYS A N 1
ATOM 797 C CA . CYS A 1 99 ? -3.548 -7.056 -5.866 1.00 98.62 99 CYS A CA 1
ATOM 798 C C . CYS A 1 99 ? -2.465 -6.217 -6.565 1.00 98.62 99 CYS A C 1
ATOM 800 O O . CYS A 1 99 ? -1.329 -6.155 -6.092 1.00 98.62 99 CYS A O 1
ATOM 802 N N . THR A 1 100 ? -2.824 -5.520 -7.644 1.00 98.56 100 THR A N 1
ATOM 803 C CA . THR A 1 100 ? -1.971 -4.508 -8.295 1.00 98.56 100 THR A CA 1
ATOM 804 C C . THR A 1 100 ? -2.679 -3.159 -8.320 1.00 98.56 100 THR A C 1
ATOM 806 O O . THR A 1 100 ? -3.829 -3.072 -8.747 1.00 98.56 100 THR A O 1
ATOM 809 N N . LEU A 1 101 ? -1.982 -2.103 -7.906 1.00 98.69 101 LEU A N 1
ATOM 810 C CA . LEU A 1 101 ? -2.438 -0.719 -8.011 1.00 98.69 101 LEU A CA 1
ATOM 811 C C . LEU A 1 101 ? -1.463 0.066 -8.884 1.00 98.69 101 LEU A C 1
ATOM 813 O O . LEU A 1 101 ? -0.267 0.074 -8.606 1.00 98.69 101 LEU A O 1
ATOM 817 N N . TYR A 1 102 ? -1.968 0.757 -9.899 1.00 98.50 102 TYR A N 1
ATOM 818 C CA . TYR A 1 102 ? -1.163 1.693 -10.683 1.00 98.50 102 TYR A CA 1
ATOM 819 C C . TYR A 1 102 ? -1.172 3.102 -10.073 1.00 98.50 102 TYR A C 1
ATOM 821 O O . TYR A 1 102 ? -1.947 3.414 -9.167 1.00 98.50 102 TYR A O 1
ATOM 829 N N . HIS A 1 103 ? -0.313 3.973 -10.596 1.00 98.50 103 HIS A N 1
ATOM 830 C CA . HIS A 1 103 ? -0.229 5.388 -10.236 1.00 98.50 103 HIS A CA 1
ATOM 831 C C . HIS A 1 103 ? -1.593 6.098 -10.190 1.00 98.50 103 HIS A C 1
ATOM 833 O O . HIS A 1 103 ? -2.510 5.788 -10.952 1.00 98.50 103 HIS A O 1
ATOM 839 N N . GLY A 1 104 ? -1.732 7.086 -9.305 1.00 98.38 104 GLY A N 1
ATOM 840 C CA . GLY A 1 104 ? -2.933 7.922 -9.202 1.00 98.38 104 GLY A CA 1
ATOM 841 C C . GLY A 1 104 ? -4.210 7.212 -8.726 1.00 98.38 104 GLY A C 1
ATOM 842 O O . GLY A 1 104 ? -5.281 7.827 -8.748 1.00 98.38 104 GLY A O 1
ATOM 843 N N . VAL A 1 105 ? -4.136 5.936 -8.333 1.00 98.81 105 VAL A N 1
ATOM 844 C CA . VAL A 1 105 ? -5.292 5.195 -7.813 1.00 98.81 105 VAL A CA 1
ATOM 845 C C . VAL A 1 105 ? -5.712 5.723 -6.446 1.00 98.81 105 VAL A C 1
ATOM 847 O O . VAL A 1 105 ? -4.885 5.934 -5.567 1.00 98.81 105 VAL A O 1
ATOM 850 N N . THR A 1 106 ? -7.014 5.895 -6.228 1.00 98.81 106 THR A N 1
ATOM 851 C CA . THR A 1 106 ? -7.576 6.282 -4.926 1.00 98.81 106 THR A CA 1
ATOM 852 C C . THR A 1 106 ? -8.567 5.238 -4.424 1.00 98.81 106 THR A C 1
ATOM 854 O O . THR A 1 106 ? -9.563 4.963 -5.091 1.00 98.81 106 THR A O 1
ATOM 857 N N . LEU A 1 107 ? -8.330 4.717 -3.219 1.00 98.69 107 LEU A N 1
ATOM 858 C CA . LEU A 1 107 ? -9.277 3.928 -2.427 1.00 98.69 107 LEU A CA 1
ATOM 859 C C . LEU A 1 107 ? -9.843 4.831 -1.322 1.00 98.69 107 LEU A C 1
ATOM 861 O O . LEU A 1 107 ? -9.294 4.915 -0.219 1.00 98.69 107 LEU 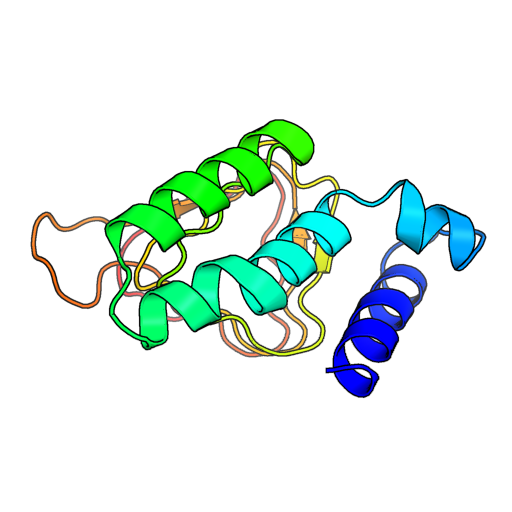A O 1
ATOM 865 N N . GLY A 1 108 ? -10.896 5.572 -1.666 1.00 97.81 108 GLY A N 1
ATOM 866 C CA . GLY A 1 108 ? -11.401 6.722 -0.912 1.00 97.81 108 GLY A CA 1
ATOM 867 C C . GLY A 1 108 ? -12.718 6.474 -0.173 1.00 97.81 108 GLY A C 1
ATOM 868 O O . GLY A 1 108 ? -13.401 5.472 -0.375 1.00 97.81 108 GLY A O 1
ATOM 869 N N . GLY A 1 109 ? -13.064 7.397 0.723 1.00 95.81 109 GLY A N 1
ATOM 870 C CA . GLY A 1 109 ? -14.304 7.357 1.495 1.00 95.81 109 GLY A CA 1
ATOM 871 C C . GLY A 1 109 ? -15.432 8.165 0.860 1.00 95.81 109 GLY A C 1
ATOM 872 O O . GLY A 1 109 ? -15.176 9.177 0.218 1.00 95.81 109 GLY A O 1
ATOM 873 N N . THR A 1 110 ? -16.682 7.755 1.085 1.00 92.94 110 THR A N 1
ATOM 874 C CA . THR A 1 110 ? -17.890 8.532 0.720 1.00 92.94 110 THR A CA 1
ATOM 875 C C . THR A 1 110 ? -18.676 9.041 1.929 1.00 92.94 110 THR A C 1
ATOM 877 O O . THR A 1 110 ? -19.644 9.778 1.771 1.00 92.94 110 THR A O 1
ATOM 880 N N . SER A 1 111 ? -18.282 8.651 3.145 1.00 89.44 111 SER A N 1
ATOM 881 C CA . SER A 1 111 ? -18.985 8.965 4.392 1.00 89.44 111 SER A CA 1
ATOM 882 C C . SER A 1 111 ? -18.097 9.749 5.355 1.00 89.44 111 SER A C 1
ATOM 884 O O . SER A 1 111 ? -16.892 9.514 5.429 1.00 89.44 111 SER A O 1
ATOM 886 N N . TRP A 1 112 ? -18.719 10.631 6.138 1.00 87.69 112 TRP A N 1
ATOM 887 C CA . TRP A 1 112 ? -18.092 11.379 7.233 1.00 87.69 112 TRP A CA 1
ATOM 888 C C . TRP A 1 112 ? -18.056 10.596 8.553 1.00 87.69 112 TRP A C 1
ATOM 890 O O . TRP A 1 112 ? -17.440 11.036 9.522 1.00 87.69 112 TRP A O 1
ATOM 900 N N . ASN A 1 113 ? -18.702 9.427 8.600 1.00 88.00 113 ASN A N 1
ATOM 901 C CA . ASN A 1 113 ? -18.735 8.584 9.789 1.00 88.00 113 ASN A CA 1
ATOM 902 C C . ASN A 1 113 ? -17.412 7.831 9.972 1.00 88.00 113 ASN A C 1
ATOM 904 O O . ASN A 1 113 ? -16.744 7.448 9.014 1.00 88.00 113 ASN A O 1
ATOM 908 N N . SER A 1 114 ? -17.054 7.543 11.221 1.00 81.88 114 SER A N 1
ATOM 909 C CA . SER A 1 114 ? -15.790 6.886 11.584 1.00 81.88 114 SER A CA 1
ATOM 910 C C . SER A 1 114 ? -15.700 5.398 11.202 1.00 81.88 114 SER A C 1
ATOM 912 O O . SER A 1 114 ? -14.616 4.821 11.269 1.00 81.88 114 SER A O 1
ATOM 914 N N . GLY A 1 115 ? -16.800 4.776 10.762 1.00 92.94 115 GLY A N 1
ATOM 915 C CA . GLY A 1 115 ? -16.873 3.355 10.402 1.00 92.94 115 GLY A CA 1
ATOM 916 C C . GLY A 1 115 ? -16.213 2.973 9.067 1.00 92.94 115 GLY A C 1
ATOM 917 O O . GLY A 1 115 ? -15.515 3.768 8.422 1.00 92.94 115 GLY A O 1
ATOM 918 N N . LYS A 1 116 ? -16.443 1.720 8.641 1.00 96.75 116 LYS A N 1
ATOM 919 C CA . LYS A 1 116 ? -16.033 1.209 7.322 1.00 96.75 116 LYS A CA 1
ATOM 920 C C . LYS A 1 116 ? -16.630 2.099 6.230 1.00 96.75 116 LYS A C 1
ATOM 922 O O . LYS A 1 116 ? -17.842 2.270 6.150 1.00 96.75 116 LYS A O 1
ATOM 927 N N . ARG A 1 117 ? -15.757 2.691 5.416 1.00 97.50 117 ARG A N 1
ATOM 928 C CA . ARG A 1 117 ? -16.127 3.690 4.399 1.00 97.50 117 ARG A CA 1
ATOM 929 C C . ARG A 1 117 ? -15.240 3.677 3.164 1.00 97.50 117 ARG A C 1
ATOM 931 O O . ARG A 1 117 ? -15.563 4.371 2.215 1.00 97.50 117 ARG A O 1
ATOM 938 N N . HIS A 1 118 ? -14.146 2.925 3.191 1.00 98.50 118 HIS A N 1
ATOM 939 C CA . HIS A 1 118 ? -13.243 2.747 2.061 1.00 98.50 118 HIS A CA 1
ATOM 940 C C . HIS A 1 118 ? -13.417 1.343 1.465 1.00 98.50 118 HIS A C 1
ATOM 942 O O . HIS A 1 118 ? -13.916 0.460 2.174 1.00 98.50 118 HIS A O 1
ATOM 948 N N . PRO A 1 119 ? -12.975 1.120 0.218 1.00 98.56 119 PRO A N 1
ATOM 949 C CA . PRO A 1 119 ? -13.172 -0.146 -0.478 1.00 98.56 119 PRO A CA 1
ATOM 950 C C . PRO A 1 119 ? -12.506 -1.350 0.197 1.00 98.56 119 PRO A C 1
ATOM 952 O O . PRO A 1 119 ? -11.529 -1.219 0.944 1.00 98.56 119 PRO A O 1
ATOM 955 N N . THR A 1 120 ? -13.017 -2.532 -0.129 1.00 98.81 120 THR A N 1
ATOM 956 C CA . THR A 1 120 ? -12.334 -3.814 0.056 1.00 98.81 120 THR A CA 1
ATOM 957 C C . THR A 1 120 ? -12.018 -4.375 -1.326 1.00 98.81 120 THR A C 1
ATOM 959 O O . THR A 1 120 ? -12.931 -4.588 -2.114 1.00 98.81 120 THR A O 1
ATOM 962 N N . LEU A 1 121 ? -10.742 -4.602 -1.628 1.00 98.81 121 LEU A N 1
ATOM 963 C CA . LEU A 1 121 ? -10.314 -5.288 -2.845 1.00 98.81 121 LEU A CA 1
ATOM 964 C C . LEU A 1 121 ? -10.144 -6.776 -2.544 1.00 98.81 121 LEU A C 1
ATOM 966 O O . LEU A 1 121 ? -9.415 -7.141 -1.615 1.00 98.81 121 LEU A O 1
ATOM 970 N N . ALA A 1 122 ? -10.798 -7.630 -3.324 1.00 98.69 122 ALA A N 1
ATOM 971 C CA . ALA A 1 122 ? -10.609 -9.069 -3.280 1.00 98.69 122 ALA A CA 1
ATOM 972 C C . ALA A 1 122 ? -9.221 -9.472 -3.805 1.00 98.69 122 ALA A C 1
ATOM 974 O O . ALA A 1 122 ? -8.439 -8.663 -4.303 1.00 98.69 122 ALA A O 1
ATOM 975 N N . ARG A 1 123 ? -8.892 -10.759 -3.670 1.00 98.38 123 ARG A N 1
ATOM 976 C CA . ARG A 1 123 ? -7.608 -11.306 -4.120 1.00 98.38 123 ARG A CA 1
ATOM 977 C C . ARG A 1 123 ? -7.393 -11.076 -5.621 1.00 98.38 123 ARG A C 1
ATOM 979 O O . ARG A 1 123 ? -8.310 -11.279 -6.409 1.00 98.38 123 ARG A O 1
ATOM 986 N N . SER A 1 124 ? -6.157 -10.752 -6.004 1.00 97.88 124 SER A N 1
ATOM 987 C CA . SER A 1 124 ? -5.707 -10.616 -7.400 1.00 97.88 124 SER A CA 1
ATOM 988 C C . SER A 1 124 ? -6.391 -9.507 -8.207 1.00 97.88 124 SER A C 1
ATOM 990 O O . SER A 1 124 ? -6.291 -9.490 -9.434 1.00 97.88 124 SER A O 1
ATOM 992 N N . VAL A 1 125 ? -7.063 -8.562 -7.547 1.00 98.44 125 VAL A N 1
ATOM 993 C CA . VAL A 1 125 ? -7.674 -7.414 -8.221 1.00 98.44 125 VAL A CA 1
ATOM 994 C C . VAL A 1 125 ? -6.590 -6.489 -8.783 1.00 98.44 125 VAL A C 1
ATOM 996 O O . VAL A 1 125 ? -5.614 -6.155 -8.107 1.00 98.44 125 VAL A O 1
ATOM 999 N N . VAL A 1 126 ? -6.777 -6.044 -10.025 1.00 98.50 126 VAL A N 1
ATOM 1000 C CA . VAL A 1 126 ? -5.906 -5.071 -10.695 1.00 98.50 126 VAL A CA 1
ATOM 1001 C C . VAL A 1 126 ? -6.681 -3.778 -10.896 1.00 98.50 126 VAL A C 1
ATOM 1003 O O . VAL A 1 126 ? -7.706 -3.764 -11.574 1.00 98.50 126 VAL A O 1
ATOM 1006 N N . ILE A 1 127 ? -6.182 -2.684 -10.323 1.00 98.56 127 ILE A N 1
ATOM 1007 C CA . ILE A 1 127 ? -6.789 -1.361 -10.454 1.00 98.56 127 ILE A CA 1
ATOM 1008 C C . ILE A 1 127 ? -5.924 -0.494 -11.359 1.00 98.56 127 ILE A C 1
ATOM 1010 O O . ILE A 1 127 ? -4.801 -0.136 -11.000 1.00 98.56 127 ILE A O 1
ATOM 1014 N N . GLY A 1 128 ? -6.475 -0.157 -12.525 1.00 98.25 128 GLY A N 1
ATOM 1015 C CA . GLY A 1 128 ? -5.817 0.645 -13.553 1.00 98.25 128 GLY A CA 1
ATOM 1016 C C . GLY A 1 128 ? -5.453 2.062 -13.107 1.00 98.25 128 GLY A C 1
ATOM 1017 O O . GLY A 1 128 ? -5.996 2.599 -12.138 1.00 98.25 128 GLY A O 1
ATOM 1018 N N . ALA A 1 129 ? -4.529 2.671 -13.850 1.00 98.38 129 ALA A N 1
ATOM 1019 C CA . ALA A 1 129 ? -3.984 3.990 -13.558 1.00 98.38 129 ALA A CA 1
ATOM 1020 C C . ALA A 1 129 ? -5.077 5.054 -13.388 1.00 98.38 129 ALA A C 1
ATOM 1022 O O . ALA A 1 129 ? -6.009 5.161 -14.185 1.00 98.38 129 ALA A O 1
ATOM 1023 N N . GLY A 1 130 ? -4.952 5.855 -12.333 1.00 98.00 130 GLY A N 1
ATOM 1024 C CA . GLY A 1 130 ? -5.835 6.981 -12.070 1.00 98.00 130 GLY A CA 1
ATOM 1025 C C . GLY A 1 130 ? -7.261 6.613 -11.654 1.00 98.00 130 GLY A C 1
ATOM 1026 O O . GLY A 1 130 ? -8.082 7.524 -11.565 1.00 98.00 130 GLY A O 1
ATOM 1027 N N . ALA A 1 131 ? -7.598 5.345 -11.404 1.00 98.62 131 ALA A N 1
ATOM 1028 C CA . ALA A 1 131 ? -8.949 4.966 -10.991 1.00 98.62 131 ALA A CA 1
ATOM 1029 C C . ALA A 1 131 ? -9.303 5.493 -9.584 1.00 98.62 131 ALA A C 1
ATOM 1031 O O . ALA A 1 131 ? -8.454 5.578 -8.697 1.00 98.62 131 ALA A O 1
ATOM 1032 N N . LYS A 1 132 ? -10.579 5.835 -9.361 1.00 98.56 132 LYS A N 1
ATOM 1033 C CA . LYS A 1 132 ? -11.106 6.249 -8.050 1.00 98.56 132 LYS A CA 1
ATOM 1034 C C . LYS A 1 132 ? -12.207 5.286 -7.642 1.00 98.56 132 LYS A C 1
ATOM 1036 O O . LYS A 1 132 ? -13.250 5.232 -8.285 1.00 98.56 132 LYS A O 1
ATOM 1041 N N . ILE A 1 133 ? -11.969 4.546 -6.569 1.00 98.44 133 ILE A N 1
ATOM 1042 C CA . ILE A 1 133 ? -12.922 3.604 -5.990 1.00 98.44 133 ILE A CA 1
ATOM 1043 C C . ILE A 1 133 ? -13.316 4.182 -4.639 1.00 98.44 133 ILE A C 1
ATOM 1045 O O . ILE A 1 133 ? -12.472 4.355 -3.758 1.00 98.44 133 ILE A O 1
ATOM 1049 N N . LEU A 1 134 ? -14.585 4.557 -4.505 1.00 98.38 134 LEU A N 1
ATOM 1050 C CA . LEU A 1 134 ? -15.074 5.327 -3.369 1.00 98.38 134 LEU A CA 1
ATOM 1051 C C . LEU A 1 134 ? -16.169 4.557 -2.634 1.00 98.38 134 LEU A C 1
ATOM 1053 O O . LEU A 1 134 ? -17.099 4.043 -3.252 1.00 98.38 134 LEU A O 1
ATOM 1057 N N . GLY A 1 135 ? -16.086 4.548 -1.306 1.00 97.56 135 GLY A N 1
ATOM 1058 C CA . GLY A 1 135 ? -17.107 3.954 -0.449 1.00 97.56 135 GLY A CA 1
ATOM 1059 C C . GLY A 1 135 ? -16.773 2.527 -0.010 1.00 97.56 135 GLY A C 1
ATOM 1060 O O . GLY A 1 135 ? -15.808 1.931 -0.489 1.00 97.56 135 GLY A O 1
ATOM 1061 N N . PRO A 1 136 ? -17.552 1.963 0.928 1.00 97.25 136 PRO A N 1
ATOM 1062 C CA . PRO A 1 136 ? -17.331 0.628 1.477 1.00 97.25 136 PRO A CA 1
ATOM 1063 C C . PRO A 1 136 ? -17.848 -0.470 0.535 1.00 97.25 136 PRO A C 1
ATOM 1065 O O . PRO A 1 136 ? -18.713 -1.258 0.907 1.00 97.25 136 PRO A O 1
ATOM 1068 N N . ILE A 1 137 ? -17.344 -0.491 -0.699 1.00 97.88 137 ILE A N 1
ATOM 1069 C CA . ILE A 1 137 ? -17.712 -1.475 -1.722 1.00 97.88 137 ILE A CA 1
ATOM 1070 C C . ILE A 1 137 ? -16.663 -2.581 -1.828 1.00 97.88 137 ILE A C 1
ATOM 1072 O O . ILE A 1 137 ? -15.475 -2.345 -1.597 1.00 97.88 137 ILE A O 1
ATOM 1076 N N . LEU A 1 138 ? -17.123 -3.781 -2.177 1.00 98.19 138 LEU A N 1
ATOM 1077 C CA .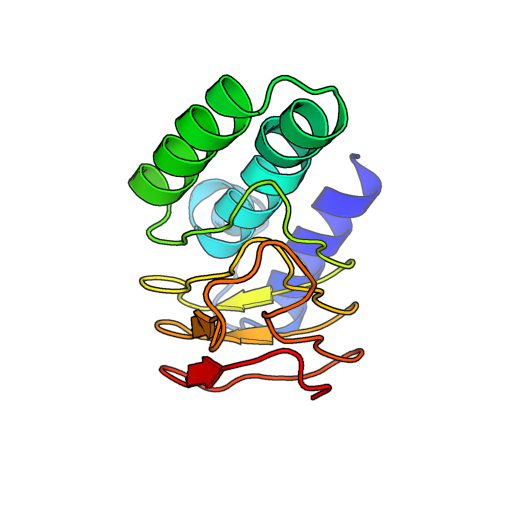 LEU A 1 138 ? -16.269 -4.906 -2.539 1.00 98.19 138 LEU A CA 1
ATOM 1078 C C . LEU A 1 138 ? -15.984 -4.847 -4.042 1.00 98.19 138 LEU A C 1
ATOM 1080 O O . LEU A 1 138 ? -16.916 -4.680 -4.830 1.00 98.19 138 LEU A O 1
ATOM 1084 N N . VAL A 1 139 ? -14.712 -4.985 -4.405 1.00 96.50 139 VAL A N 1
ATOM 1085 C CA . VAL A 1 139 ? -14.220 -5.065 -5.788 1.00 96.50 139 VAL A CA 1
ATOM 1086 C C . VAL A 1 139 ? -13.520 -6.393 -5.990 1.00 96.50 139 VAL A C 1
ATOM 1088 O O . VAL A 1 139 ? -12.748 -6.770 -5.079 1.00 96.50 139 VAL A O 1
#